Protein AF-A0A0N4UHL4-F1 (afdb_monomer_lite)

Sequence (91 aa):
MIYDVELIPVNYLGPLGKLAYNIGKNYPQFAKFLNLFAIVIHFIEGFYALYLCRKLKYSLNCTMKWFVQTVILGFPSLILLIKQKQRKFLD

Radius of gyration: 17.66 Å; chains: 1; bounding box: 43×22×45 Å

pLDDT: mean 95.19, std 5.59, range [60.12, 98.88]

InterPro domains:
  IPR028110 Transmembrane protein 254 [PF14934] (6-83)
  IPR028110 Transmembrane protein 254 [PTHR34104] (7-87)

Foldseek 3Di:
DDLDLVPDPLPVVPPVSVVLSVCCVPPVVVNVVVVVVLLVQLQVLLVVLLVLCVVVVHDPVVNVVLSVCSSVVPPVSSVVSVVVSVVVVVD

Organism: Dracunculus medinensis (NCBI:txid318479)

Secondary structure (DSSP, 8-state):
----SSSS-GGGGHHHHHHHHHHHHH-HHHHHHHHHHHHHHHHHHHHHHHHHHHHTT--HHHHHHHHHHHHHH-HHHHHHHHHHHHHHHH-

Structure (mmCIF, N/CA/C/O backbone):
data_AF-A0A0N4UHL4-F1
#
_entry.id   AF-A0A0N4UHL4-F1
#
loop_
_atom_site.group_PDB
_atom_site.id
_atom_site.type_symbol
_atom_site.label_atom_id
_atom_site.label_alt_id
_atom_site.label_comp_id
_atom_site.label_asym_id
_atom_site.label_entity_id
_atom_site.label_seq_id
_atom_site.pdbx_PDB_ins_code
_atom_site.Cartn_x
_atom_site.Cartn_y
_atom_site.Cartn_z
_atom_site.occupancy
_atom_site.B_iso_or_equiv
_atom_site.auth_seq_id
_atom_site.auth_comp_id
_atom_site.auth_asym_id
_atom_site.auth_atom_id
_atom_site.pdbx_PDB_model_num
ATOM 1 N N . MET A 1 1 ? 3.249 -2.068 -18.119 1.00 60.12 1 MET A N 1
ATOM 2 C CA . MET A 1 1 ? 4.171 -1.172 -17.391 1.00 60.12 1 MET A CA 1
ATOM 3 C C . MET A 1 1 ? 5.583 -1.525 -17.818 1.00 60.12 1 MET A C 1
ATOM 5 O O . MET A 1 1 ? 5.933 -2.699 -17.750 1.00 60.12 1 MET A O 1
ATOM 9 N N . ILE A 1 2 ? 6.327 -0.559 -18.357 1.00 81.19 2 ILE A N 1
ATOM 10 C CA . ILE A 1 2 ? 7.707 -0.772 -18.809 1.00 81.19 2 ILE A CA 1
ATOM 11 C C . ILE A 1 2 ? 8.567 -0.999 -17.564 1.00 81.19 2 ILE A C 1
ATOM 13 O O . ILE A 1 2 ? 8.464 -0.248 -16.598 1.00 81.19 2 ILE A O 1
ATOM 17 N N . TYR A 1 3 ? 9.344 -2.080 -17.564 1.00 88.06 3 TYR A N 1
ATOM 18 C CA . TYR A 1 3 ? 10.295 -2.359 -16.498 1.00 88.06 3 TYR A CA 1
ATOM 19 C C . TYR A 1 3 ? 11.611 -1.668 -16.844 1.00 88.06 3 TYR A C 1
ATOM 21 O O . TYR A 1 3 ? 12.322 -2.135 -17.730 1.00 88.06 3 TYR A O 1
ATOM 29 N N . ASP A 1 4 ? 11.900 -0.566 -16.163 1.00 92.69 4 ASP A N 1
ATOM 30 C CA . ASP A 1 4 ? 13.101 0.237 -16.370 1.00 92.69 4 ASP A CA 1
ATOM 31 C C . ASP A 1 4 ? 13.675 0.655 -15.012 1.00 92.69 4 ASP A C 1
ATOM 33 O O . ASP A 1 4 ? 13.014 1.332 -14.223 1.00 92.69 4 ASP A O 1
ATOM 37 N N . VAL A 1 5 ? 14.894 0.197 -14.725 1.00 92.19 5 VAL A N 1
ATOM 38 C CA . VAL A 1 5 ? 15.599 0.479 -13.466 1.00 92.19 5 VAL A CA 1
ATOM 39 C C . VAL A 1 5 ? 16.300 1.837 -13.476 1.00 92.19 5 VAL A C 1
ATOM 41 O O . VAL A 1 5 ? 16.669 2.321 -12.410 1.00 92.19 5 VAL A O 1
ATOM 44 N N . GLU A 1 6 ? 16.464 2.454 -14.649 1.00 92.56 6 GLU A N 1
ATOM 45 C CA . GLU A 1 6 ? 17.120 3.755 -14.825 1.00 92.56 6 GLU A CA 1
ATOM 46 C C . GLU A 1 6 ? 16.117 4.922 -14.801 1.00 92.56 6 GLU A C 1
ATOM 48 O O . GLU A 1 6 ? 16.515 6.080 -14.697 1.00 92.56 6 GLU A O 1
ATOM 53 N N . LEU A 1 7 ? 14.807 4.632 -14.844 1.00 91.31 7 LEU A N 1
ATOM 54 C CA . LEU A 1 7 ? 13.740 5.642 -14.857 1.00 91.31 7 LEU A CA 1
ATOM 55 C C . LEU A 1 7 ? 13.756 6.553 -13.618 1.00 91.31 7 LEU A C 1
ATOM 57 O O . LEU A 1 7 ? 13.393 7.726 -13.698 1.00 91.31 7 LEU A O 1
ATOM 61 N N . ILE A 1 8 ? 14.141 6.011 -12.460 1.00 87.31 8 ILE A N 1
ATOM 62 C CA . ILE A 1 8 ? 14.179 6.742 -11.190 1.00 87.31 8 ILE A CA 1
ATOM 63 C C . ILE A 1 8 ? 15.643 7.045 -10.843 1.00 87.31 8 ILE A C 1
ATOM 65 O O . ILE A 1 8 ? 16.422 6.103 -10.691 1.00 87.31 8 ILE A O 1
ATOM 69 N N . PRO A 1 9 ? 16.037 8.317 -10.633 1.00 90.25 9 PRO A N 1
ATOM 70 C CA . PRO A 1 9 ? 17.415 8.658 -10.281 1.00 90.25 9 PRO A CA 1
ATOM 71 C C . PRO A 1 9 ? 17.759 8.214 -8.848 1.00 90.25 9 PRO A C 1
ATOM 73 O O . PRO A 1 9 ? 17.680 8.973 -7.892 1.00 90.25 9 PRO A O 1
ATOM 76 N N . VAL A 1 10 ? 18.192 6.971 -8.658 1.00 91.75 10 VAL A N 1
ATOM 77 C CA . VAL A 1 10 ? 18.373 6.368 -7.319 1.00 91.75 10 VAL A CA 1
ATOM 78 C C . VAL A 1 10 ? 19.426 7.039 -6.422 1.00 91.75 10 VAL A C 1
ATOM 80 O O . VAL A 1 10 ? 19.474 6.766 -5.223 1.00 91.75 10 VAL A O 1
ATOM 83 N N . ASN A 1 11 ? 20.239 7.949 -6.963 1.00 86.81 11 ASN A N 1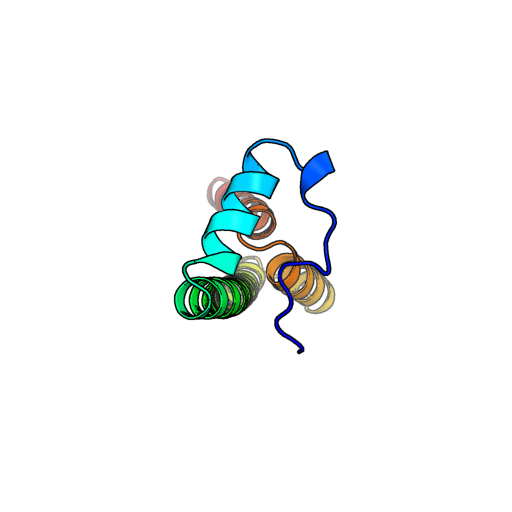
ATOM 84 C CA . ASN A 1 11 ? 21.313 8.638 -6.245 1.00 86.81 11 ASN A CA 1
ATOM 85 C C . ASN A 1 11 ? 20.825 9.492 -5.059 1.00 86.81 11 ASN A C 1
ATOM 87 O O . ASN A 1 11 ? 21.547 9.599 -4.069 1.00 86.81 11 ASN A O 1
ATOM 91 N N . TYR A 1 12 ? 19.611 10.057 -5.113 1.00 91.44 12 TYR A N 1
ATOM 92 C CA . TYR A 1 12 ? 19.053 10.861 -4.010 1.00 91.44 12 TYR A CA 1
ATOM 93 C C . TYR A 1 12 ? 18.309 10.032 -2.949 1.00 91.44 12 TYR A C 1
ATOM 95 O O . TYR A 1 12 ? 17.987 10.547 -1.883 1.00 91.44 12 TYR A O 1
ATOM 103 N N . LEU A 1 13 ? 18.046 8.747 -3.207 1.00 92.69 13 LEU A N 1
ATOM 104 C CA . LEU A 1 13 ? 17.327 7.845 -2.293 1.00 92.69 13 LEU A CA 1
ATOM 105 C C . LEU A 1 13 ? 18.251 7.180 -1.252 1.00 92.69 13 LEU A C 1
ATOM 107 O O . LEU A 1 13 ? 17.828 6.304 -0.493 1.00 92.69 13 LEU A O 1
ATOM 111 N N . GLY A 1 14 ? 19.528 7.572 -1.224 1.00 93.06 14 GLY A N 1
ATOM 112 C CA . GLY A 1 14 ? 20.507 7.077 -0.263 1.00 93.06 14 GLY A CA 1
ATOM 113 C C . GLY A 1 14 ?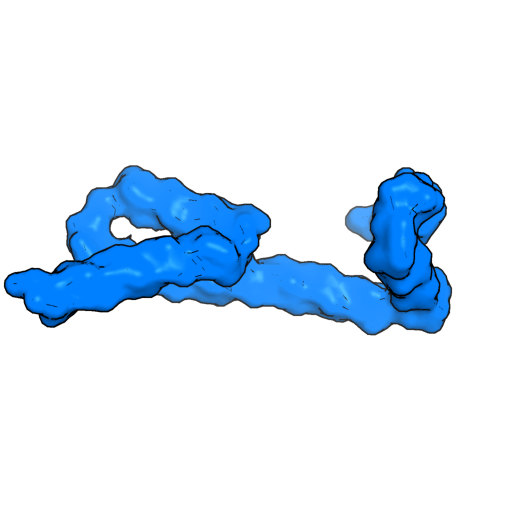 20.739 5.559 -0.359 1.00 93.06 14 GLY A C 1
ATOM 114 O O . GLY A 1 14 ? 20.617 4.968 -1.437 1.00 93.06 14 GLY A O 1
ATOM 115 N N . PRO A 1 15 ? 21.096 4.898 0.757 1.00 95.00 15 PRO A N 1
ATOM 116 C CA . PRO A 1 15 ? 21.387 3.463 0.771 1.00 95.00 15 PRO A CA 1
ATOM 117 C C . PRO A 1 15 ? 20.219 2.589 0.296 1.00 95.00 15 PRO A C 1
ATOM 119 O O . PRO A 1 15 ? 20.442 1.600 -0.400 1.00 95.00 15 PRO A O 1
ATOM 122 N N . LEU A 1 16 ? 18.977 2.972 0.620 1.00 92.75 16 LEU A N 1
ATOM 123 C CA . LEU A 1 16 ? 17.780 2.231 0.212 1.00 92.75 16 LEU A CA 1
ATOM 124 C C . LEU A 1 16 ? 17.564 2.293 -1.303 1.00 92.75 16 LEU A C 1
ATOM 126 O O . LEU A 1 16 ? 17.249 1.275 -1.915 1.00 92.75 16 LEU A O 1
ATOM 130 N N . GLY A 1 17 ? 17.810 3.452 -1.918 1.00 93.94 17 GLY A N 1
ATOM 131 C CA . GLY A 1 17 ? 17.801 3.603 -3.373 1.00 93.94 17 GLY A CA 1
ATOM 132 C C . GLY A 1 17 ? 18.807 2.699 -4.068 1.00 93.94 17 GLY A C 1
ATOM 133 O O . GLY A 1 17 ? 18.455 1.978 -4.999 1.00 93.94 17 GLY A O 1
ATOM 134 N N . LYS A 1 18 ? 20.052 2.689 -3.578 1.00 94.06 18 LYS A N 1
ATOM 135 C CA . LYS A 1 18 ? 21.116 1.825 -4.114 1.00 94.06 18 LYS A CA 1
ATOM 136 C C . LYS A 1 18 ? 20.774 0.343 -3.971 1.00 94.06 18 LYS A C 1
ATOM 138 O O . LYS A 1 18 ? 21.006 -0.424 -4.902 1.00 94.06 18 LYS A O 1
ATOM 143 N N . LEU A 1 19 ? 20.193 -0.058 -2.839 1.00 94.31 19 LEU A N 1
ATOM 144 C CA . LEU A 1 19 ? 19.726 -1.427 -2.626 1.00 94.31 19 LEU A CA 1
ATOM 145 C C . LEU A 1 19 ? 18.609 -1.797 -3.610 1.00 94.31 19 LEU A C 1
ATOM 147 O O . LEU A 1 19 ? 18.701 -2.829 -4.271 1.00 94.31 19 LEU A O 1
ATOM 151 N N . ALA A 1 20 ? 17.586 -0.949 -3.743 1.00 93.56 20 ALA A N 1
ATOM 152 C CA . ALA A 1 20 ? 16.476 -1.170 -4.665 1.00 93.56 20 ALA A CA 1
ATOM 153 C C . ALA A 1 20 ? 16.954 -1.256 -6.124 1.00 93.56 20 ALA A C 1
ATOM 155 O O . ALA A 1 20 ? 16.553 -2.170 -6.843 1.00 93.56 20 ALA A O 1
ATOM 156 N N . TYR A 1 21 ? 17.871 -0.372 -6.531 1.00 95.19 21 TYR A N 1
ATOM 157 C CA . TYR A 1 21 ? 18.522 -0.416 -7.842 1.00 95.19 21 TYR A CA 1
ATOM 158 C C . TYR A 1 21 ? 19.264 -1.732 -8.062 1.00 95.19 21 TYR A C 1
ATOM 160 O O . TYR A 1 21 ? 19.073 -2.391 -9.080 1.00 95.19 21 TYR A O 1
ATOM 168 N N . ASN A 1 22 ? 20.076 -2.153 -7.090 1.00 95.38 22 ASN A N 1
ATOM 169 C CA . ASN A 1 22 ? 20.848 -3.387 -7.177 1.00 95.38 22 ASN A CA 1
ATOM 170 C C . ASN A 1 22 ? 19.944 -4.625 -7.297 1.00 95.38 22 ASN A C 1
ATOM 172 O O . ASN A 1 22 ? 20.235 -5.523 -8.086 1.00 95.38 22 ASN A O 1
ATOM 176 N N . ILE A 1 23 ? 18.835 -4.660 -6.549 1.00 95.94 23 ILE A N 1
ATOM 177 C CA . ILE A 1 23 ? 17.832 -5.727 -6.641 1.00 95.94 23 ILE A CA 1
ATOM 178 C C . ILE A 1 23 ? 17.149 -5.702 -8.010 1.00 95.94 23 ILE A C 1
ATOM 180 O O . ILE A 1 23 ? 17.038 -6.744 -8.649 1.00 95.94 23 ILE A O 1
ATOM 184 N N . GLY A 1 24 ? 16.720 -4.531 -8.484 1.00 95.19 24 GLY A N 1
ATOM 185 C CA . GLY A 1 24 ? 16.057 -4.406 -9.779 1.00 95.19 24 GLY A CA 1
ATOM 186 C C . GLY A 1 24 ? 16.963 -4.800 -10.946 1.00 95.19 24 GLY A C 1
ATOM 187 O O . GLY A 1 24 ? 16.569 -5.570 -11.818 1.00 95.19 24 GLY A O 1
ATOM 188 N N . LYS A 1 25 ? 18.209 -4.324 -10.932 1.00 95.75 25 LYS A N 1
ATOM 189 C CA . LYS A 1 25 ? 19.184 -4.568 -11.996 1.00 95.75 25 LYS A CA 1
ATOM 190 C C . LYS A 1 25 ? 19.624 -6.028 -12.069 1.00 95.75 25 LYS A C 1
ATOM 192 O O . LYS A 1 25 ? 19.654 -6.590 -13.158 1.00 95.75 25 LYS A O 1
ATOM 197 N N . ASN A 1 26 ? 19.953 -6.641 -10.931 1.00 97.69 26 ASN A N 1
ATOM 198 C CA . ASN A 1 26 ? 20.526 -7.993 -10.909 1.00 97.69 26 ASN A CA 1
ATOM 199 C C . ASN A 1 26 ? 19.477 -9.103 -10.755 1.00 97.69 26 ASN A C 1
ATOM 201 O O . ASN A 1 26 ? 19.728 -10.238 -11.150 1.00 97.69 26 ASN A O 1
ATOM 205 N N . TYR A 1 27 ? 18.295 -8.793 -10.213 1.00 96.88 27 TYR A N 1
ATOM 206 C CA . TYR A 1 27 ? 17.236 -9.769 -9.941 1.00 96.88 27 TYR A CA 1
ATOM 207 C C . TYR A 1 27 ? 15.861 -9.276 -10.435 1.00 96.88 27 TYR A C 1
ATOM 209 O O . TYR A 1 27 ? 14.906 -9.183 -9.655 1.00 96.88 27 TYR A O 1
ATOM 217 N N . PRO A 1 28 ? 15.693 -8.987 -11.740 1.00 95.75 28 PRO A N 1
ATOM 218 C CA . PRO A 1 28 ? 14.492 -8.328 -12.255 1.00 95.75 28 PRO A CA 1
ATOM 219 C C . PRO A 1 28 ? 13.207 -9.142 -12.063 1.00 95.75 28 PRO A C 1
ATOM 221 O O . PRO A 1 28 ? 12.148 -8.576 -11.795 1.00 95.75 28 PRO A O 1
ATOM 224 N N . GLN A 1 29 ? 13.275 -10.474 -12.164 1.00 96.00 29 GLN A N 1
ATOM 225 C CA . GLN A 1 29 ? 12.112 -11.339 -11.920 1.00 96.00 29 GLN A CA 1
ATOM 226 C C . GLN A 1 29 ? 11.682 -11.310 -10.453 1.00 96.00 29 GLN A C 1
ATOM 228 O O . GLN A 1 29 ? 10.494 -11.194 -10.159 1.00 96.00 29 GLN A O 1
ATOM 233 N N . PHE A 1 30 ? 12.649 -11.332 -9.534 1.00 95.94 30 PHE A N 1
ATOM 234 C CA . PHE A 1 30 ? 12.381 -11.205 -8.106 1.00 95.94 30 PHE A CA 1
ATOM 235 C C . PHE A 1 30 ? 11.770 -9.839 -7.777 1.00 95.94 30 PHE A C 1
ATOM 237 O O . PHE A 1 30 ? 10.756 -9.769 -7.089 1.00 95.94 30 PHE A O 1
ATOM 244 N N . ALA A 1 31 ? 12.305 -8.755 -8.346 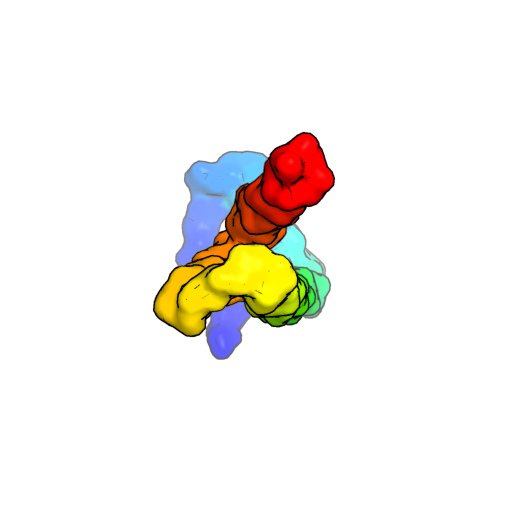1.00 95.31 31 ALA A N 1
ATOM 245 C CA . ALA A 1 31 ? 11.736 -7.420 -8.186 1.00 95.31 31 ALA A CA 1
ATOM 246 C C . ALA A 1 31 ? 10.289 -7.337 -8.709 1.00 95.31 31 ALA A C 1
ATOM 248 O O . ALA A 1 31 ? 9.421 -6.783 -8.035 1.00 95.31 31 ALA A O 1
ATOM 249 N N . LYS A 1 32 ? 9.992 -7.906 -9.886 1.00 95.31 32 LYS A N 1
ATOM 250 C CA . LYS A 1 32 ? 8.618 -7.972 -10.422 1.00 95.31 32 LYS A CA 1
ATOM 251 C C . LYS A 1 32 ? 7.688 -8.756 -9.500 1.00 95.31 32 LYS A C 1
ATOM 253 O O . LYS A 1 32 ? 6.581 -8.297 -9.229 1.00 95.31 32 LYS A O 1
ATOM 258 N N . PHE A 1 33 ? 8.150 -9.897 -8.997 1.00 96.50 33 PHE A N 1
ATOM 259 C CA . PHE A 1 33 ? 7.398 -10.718 -8.056 1.00 96.50 33 PHE A CA 1
ATOM 260 C C . PHE A 1 33 ? 7.094 -9.962 -6.758 1.00 96.50 33 PHE A C 1
ATOM 262 O O . PHE A 1 33 ? 5.940 -9.924 -6.347 1.00 96.50 33 PHE A O 1
ATOM 269 N N . LEU A 1 34 ? 8.085 -9.293 -6.157 1.00 95.44 34 LEU A N 1
ATOM 270 C CA . LEU A 1 34 ? 7.890 -8.487 -4.948 1.00 95.44 34 LEU A CA 1
ATOM 271 C C . LEU A 1 34 ? 6.869 -7.365 -5.152 1.00 95.44 34 LEU A C 1
ATOM 273 O O . LEU A 1 34 ? 6.004 -7.169 -4.304 1.00 95.44 34 LEU A O 1
ATOM 277 N N . ASN A 1 35 ? 6.936 -6.651 -6.279 1.00 94.50 35 ASN A N 1
ATOM 278 C CA . ASN A 1 35 ? 5.979 -5.587 -6.586 1.00 94.50 35 ASN A CA 1
ATOM 279 C C . ASN A 1 35 ? 4.558 -6.135 -6.778 1.00 94.50 35 ASN A C 1
ATOM 281 O O . ASN A 1 35 ? 3.603 -5.569 -6.251 1.00 94.50 35 ASN A O 1
ATOM 285 N N . LEU A 1 36 ? 4.410 -7.257 -7.491 1.00 96.06 36 LEU A N 1
ATOM 286 C CA . LEU A 1 36 ? 3.116 -7.927 -7.637 1.00 96.06 36 LEU A CA 1
ATOM 287 C C . LEU A 1 36 ? 2.577 -8.387 -6.276 1.00 96.06 36 LEU A C 1
ATOM 289 O O . LEU A 1 36 ? 1.408 -8.171 -5.968 1.00 96.06 36 LEU A O 1
ATOM 293 N N . PHE A 1 37 ? 3.432 -8.983 -5.450 1.00 97.56 37 PHE A N 1
ATOM 294 C CA . PHE A 1 37 ? 3.077 -9.457 -4.120 1.00 97.56 37 PHE A CA 1
ATOM 295 C C . PHE A 1 37 ? 2.653 -8.312 -3.192 1.00 97.56 37 PHE A C 1
ATOM 297 O O . PHE A 1 37 ? 1.651 -8.442 -2.492 1.00 97.56 37 PHE A O 1
ATOM 304 N N . ALA A 1 38 ? 3.344 -7.169 -3.238 1.00 97.19 38 ALA A N 1
ATOM 305 C CA . ALA A 1 38 ? 2.970 -5.971 -2.488 1.00 97.19 38 ALA A CA 1
ATOM 306 C C . ALA A 1 38 ? 1.564 -5.475 -2.865 1.00 97.19 38 ALA A C 1
ATOM 308 O O . ALA A 1 38 ? 0.746 -5.220 -1.982 1.00 97.19 38 ALA A O 1
ATOM 309 N N . ILE A 1 39 ? 1.247 -5.426 -4.166 1.00 97.06 39 ILE A N 1
ATOM 310 C CA . ILE A 1 39 ? -0.099 -5.079 -4.647 1.00 97.06 39 ILE A CA 1
ATOM 311 C C . ILE A 1 39 ? -1.134 -6.067 -4.093 1.00 97.06 39 ILE A C 1
ATOM 313 O O . ILE A 1 39 ? -2.156 -5.651 -3.552 1.00 97.06 39 ILE A O 1
ATOM 317 N N . VAL A 1 40 ? -0.872 -7.374 -4.189 1.00 98.50 40 VAL A N 1
ATOM 318 C CA . VAL A 1 40 ? -1.792 -8.412 -3.695 1.00 98.50 40 VAL A CA 1
ATOM 319 C C . VAL A 1 40 ? -2.033 -8.283 -2.188 1.00 98.50 40 VAL A C 1
ATOM 321 O O . VAL A 1 40 ? -3.187 -8.329 -1.759 1.00 98.50 40 VAL A O 1
ATOM 324 N N . ILE A 1 41 ? -0.984 -8.073 -1.386 1.00 98.69 41 ILE A N 1
ATOM 325 C CA . ILE A 1 41 ? -1.112 -7.872 0.065 1.00 98.69 41 ILE A CA 1
ATOM 326 C C . ILE A 1 41 ? -1.995 -6.668 0.377 1.00 98.69 41 ILE A C 1
ATOM 328 O O . ILE A 1 41 ? -2.906 -6.795 1.188 1.00 98.69 41 ILE A O 1
ATOM 332 N N . HIS A 1 42 ? -1.794 -5.535 -0.294 1.00 98.56 42 HIS A N 1
ATOM 333 C CA . HIS A 1 42 ? -2.604 -4.339 -0.061 1.00 98.56 42 HIS A CA 1
ATOM 334 C C . HIS A 1 42 ? -4.099 -4.584 -0.322 1.00 98.56 42 HIS A C 1
ATOM 336 O O . HIS A 1 42 ? -4.957 -4.101 0.420 1.00 98.56 42 HIS A O 1
ATOM 342 N N . PHE A 1 43 ? -4.439 -5.381 -1.341 1.00 98.62 43 PHE A N 1
ATOM 343 C CA . PHE A 1 43 ? -5.826 -5.790 -1.570 1.00 98.62 43 PHE A CA 1
ATOM 344 C C . PHE A 1 43 ? -6.354 -6.706 -0.464 1.00 98.62 43 PHE A C 1
ATOM 346 O O . PHE A 1 43 ? -7.469 -6.490 0.010 1.00 98.62 43 PHE A O 1
ATOM 353 N N . ILE A 1 44 ? -5.568 -7.689 -0.013 1.00 98.81 44 ILE A N 1
ATOM 354 C CA . ILE A 1 44 ? -5.936 -8.562 1.116 1.00 98.81 44 ILE A CA 1
ATOM 355 C C . ILE A 1 44 ? -6.200 -7.727 2.377 1.00 98.81 44 ILE A C 1
ATOM 357 O O . ILE A 1 44 ? -7.221 -7.909 3.043 1.00 98.81 44 ILE A O 1
ATOM 361 N N . GLU A 1 45 ? -5.324 -6.771 2.679 1.00 98.75 45 GLU A N 1
ATOM 362 C CA . GLU A 1 45 ? -5.470 -5.843 3.800 1.00 98.75 45 GLU A CA 1
ATOM 363 C C . GLU A 1 45 ? -6.720 -4.973 3.656 1.00 98.75 45 GLU A C 1
ATOM 365 O O . GLU A 1 45 ? -7.475 -4.819 4.617 1.00 98.75 45 GLU A O 1
ATOM 370 N N . GLY A 1 46 ? -6.998 -4.468 2.451 1.00 98.88 46 GLY A N 1
ATOM 371 C CA . GLY A 1 46 ? -8.226 -3.741 2.141 1.00 98.88 46 GLY A CA 1
ATOM 372 C C . GLY A 1 46 ? -9.480 -4.581 2.396 1.00 98.88 46 GLY A C 1
ATOM 373 O O . GLY A 1 46 ? -10.403 -4.134 3.082 1.00 98.88 46 GLY A O 1
ATOM 374 N N . PHE A 1 47 ? -9.524 -5.825 1.914 1.00 98.75 47 PHE A N 1
ATOM 375 C CA . PHE A 1 47 ? -10.655 -6.724 2.170 1.00 98.75 47 PHE A CA 1
ATOM 376 C C . PHE A 1 47 ? -10.821 -7.034 3.661 1.00 98.75 47 PHE A C 1
ATOM 378 O O . PHE A 1 47 ? -11.947 -7.079 4.168 1.00 98.75 47 PHE A O 1
ATOM 385 N N . TYR A 1 48 ? -9.721 -7.176 4.398 1.00 98.81 48 TYR A N 1
ATOM 386 C CA . TYR A 1 48 ? -9.784 -7.321 5.846 1.00 98.81 48 TYR A CA 1
ATOM 387 C C . TYR A 1 48 ? -10.287 -6.040 6.534 1.00 98.81 48 TYR A C 1
ATOM 389 O O . TYR A 1 48 ? -11.097 -6.122 7.461 1.00 98.81 48 TYR A O 1
ATOM 397 N N . ALA A 1 49 ? -9.917 -4.853 6.044 1.00 98.88 49 ALA A N 1
ATOM 398 C CA . ALA A 1 49 ? -10.460 -3.585 6.527 1.00 98.88 49 ALA A CA 1
ATOM 399 C C . ALA A 1 49 ? -11.984 -3.497 6.325 1.00 98.88 49 ALA A C 1
ATOM 401 O O . ALA A 1 49 ? -12.694 -3.116 7.256 1.00 98.88 49 ALA A O 1
ATOM 402 N N . LEU A 1 50 ? -12.518 -3.945 5.178 1.00 98.75 50 LEU A N 1
ATOM 403 C CA . LEU A 1 50 ? -13.971 -4.041 4.952 1.00 98.75 50 LEU A CA 1
ATOM 404 C C . LEU A 1 50 ? -14.653 -4.921 6.009 1.00 98.75 50 LEU A C 1
ATOM 406 O O . LEU A 1 50 ? -15.673 -4.535 6.591 1.00 98.75 50 LEU A O 1
ATOM 410 N N . TYR A 1 51 ? -14.073 -6.090 6.294 1.00 98.50 51 TYR A N 1
ATOM 411 C CA . TYR A 1 51 ? -14.562 -6.985 7.342 1.00 98.50 51 TYR A CA 1
ATOM 412 C C . TYR A 1 51 ? -14.568 -6.307 8.723 1.00 98.50 51 TYR A C 1
ATOM 414 O O . TYR A 1 51 ? -15.568 -6.383 9.449 1.00 98.50 51 TYR A O 1
ATOM 422 N N . LEU A 1 52 ? -13.491 -5.604 9.084 1.00 98.44 52 LEU A N 1
ATOM 423 C CA . LEU A 1 52 ? -13.397 -4.873 10.349 1.00 98.44 52 LEU A CA 1
ATOM 424 C C . LEU A 1 52 ? -14.429 -3.742 10.437 1.00 98.44 52 LEU A C 1
ATOM 426 O O . LEU A 1 52 ? -15.117 -3.635 11.452 1.00 98.44 52 LEU A O 1
ATOM 430 N N . CYS A 1 53 ? -14.605 -2.941 9.385 1.00 98.56 53 CYS A N 1
ATOM 431 C CA . CYS A 1 53 ? -15.606 -1.872 9.350 1.00 98.56 53 CYS A CA 1
ATOM 432 C C . CYS A 1 53 ? -17.032 -2.406 9.539 1.00 98.56 53 CYS A C 1
ATOM 434 O O . CYS A 1 53 ? -17.811 -1.818 10.294 1.00 98.56 53 CYS A O 1
ATOM 436 N N . ARG A 1 54 ? -17.357 -3.560 8.937 1.00 97.12 54 ARG A N 1
ATOM 437 C CA . ARG A 1 54 ? -18.647 -4.234 9.147 1.00 97.12 54 ARG A CA 1
ATOM 438 C C . ARG A 1 54 ? -18.838 -4.644 10.608 1.00 97.12 54 ARG A C 1
ATOM 440 O O . ARG A 1 54 ? -19.910 -4.415 11.164 1.00 97.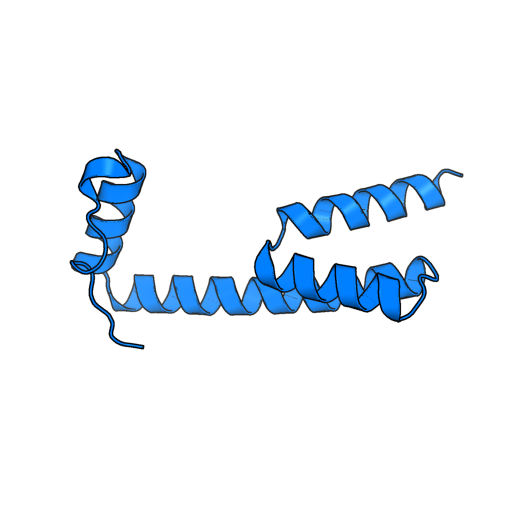12 54 ARG A O 1
ATOM 447 N N . LYS A 1 55 ? -17.812 -5.206 11.258 1.00 96.25 55 LYS A N 1
ATOM 448 C CA . LYS A 1 55 ? -17.860 -5.536 12.697 1.00 96.25 55 LYS A CA 1
ATOM 449 C C . LYS A 1 55 ? -18.015 -4.291 13.576 1.00 96.25 55 LYS A C 1
ATOM 451 O O . LYS A 1 55 ? -18.710 -4.352 14.582 1.00 96.25 55 LYS A O 1
ATOM 456 N N . LEU A 1 56 ? -17.427 -3.165 13.175 1.00 96.88 56 LEU A N 1
ATOM 457 C CA . LEU A 1 56 ? -17.524 -1.881 13.880 1.00 96.88 56 LEU A CA 1
ATOM 458 C C . LEU A 1 56 ? -18.809 -1.095 13.582 1.00 96.88 56 LEU A C 1
ATOM 460 O O . LEU A 1 56 ? -18.977 -0.006 14.142 1.00 96.88 56 LEU A O 1
ATOM 464 N N . LYS A 1 57 ? -19.697 -1.649 12.740 1.00 96.94 57 LYS A N 1
ATOM 465 C CA . LYS A 1 57 ? -20.959 -1.049 12.280 1.00 96.94 57 LYS A CA 1
ATOM 466 C C . LYS A 1 57 ? -20.762 0.339 11.660 1.00 96.94 57 LYS A C 1
ATOM 468 O O . LYS A 1 57 ? -21.551 1.252 11.886 1.00 96.94 57 LYS A O 1
ATOM 473 N N . TYR A 1 58 ? -19.682 0.515 10.902 1.00 98.00 58 TYR A N 1
ATOM 474 C CA . TYR A 1 58 ? -19.447 1.751 10.161 1.00 98.00 58 TYR A CA 1
ATOM 475 C C . TYR A 1 58 ? -20.380 1.872 8.961 1.00 98.00 58 TYR A C 1
ATOM 477 O O . TYR A 1 58 ? -20.762 0.879 8.345 1.00 98.00 58 TYR A O 1
ATOM 485 N N . SER A 1 59 ? -20.730 3.114 8.615 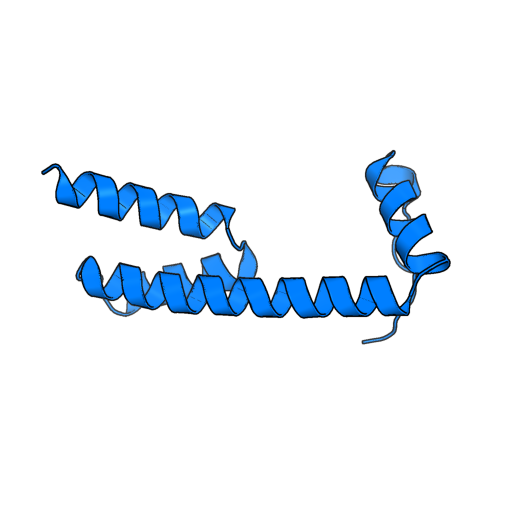1.00 98.38 59 SER A N 1
ATOM 486 C CA . SER A 1 59 ? -21.502 3.397 7.406 1.00 98.38 59 SER A CA 1
ATOM 487 C C . SER A 1 59 ? -20.729 2.974 6.156 1.00 98.38 59 SER A C 1
ATOM 489 O O . SER A 1 59 ? -19.497 2.880 6.169 1.00 98.38 59 SER A O 1
ATOM 491 N N . LEU A 1 60 ? -21.442 2.760 5.048 1.00 98.38 60 LEU A N 1
ATOM 492 C CA . LEU A 1 60 ? -20.820 2.393 3.775 1.00 98.38 60 LEU A CA 1
ATOM 493 C C . LEU A 1 60 ? -19.786 3.436 3.325 1.00 98.38 60 LEU A C 1
ATOM 495 O O . LEU A 1 60 ? -18.676 3.074 2.951 1.00 98.38 60 LEU A O 1
ATOM 499 N N . ASN A 1 61 ? -20.105 4.729 3.449 1.00 98.56 61 ASN A N 1
ATOM 500 C CA . ASN A 1 61 ? -19.184 5.815 3.097 1.00 98.56 61 ASN A CA 1
ATOM 501 C C . ASN A 1 61 ? -17.879 5.754 3.917 1.00 98.56 61 ASN A C 1
ATOM 503 O O . ASN A 1 61 ? -16.783 5.844 3.371 1.00 98.56 61 ASN A O 1
ATOM 507 N N . CYS A 1 62 ? -17.980 5.545 5.233 1.00 98.50 62 CYS A N 1
ATOM 508 C CA . CYS A 1 62 ? -16.806 5.389 6.095 1.00 98.50 62 CYS A CA 1
ATOM 509 C C . CYS A 1 62 ? -16.003 4.126 5.735 1.00 98.50 62 CYS A C 1
ATOM 511 O O . CYS A 1 62 ? -14.780 4.171 5.628 1.00 98.50 62 CYS A O 1
ATOM 513 N N . THR A 1 63 ? -16.699 3.016 5.490 1.00 98.75 63 THR A N 1
ATOM 514 C CA . THR A 1 63 ? -16.109 1.724 5.119 1.00 98.75 63 THR A CA 1
ATOM 515 C C . THR A 1 63 ? -15.315 1.809 3.816 1.00 98.75 63 THR A C 1
ATOM 517 O O . THR A 1 63 ? -14.184 1.336 3.758 1.00 98.75 63 THR A O 1
ATOM 520 N N . MET A 1 64 ? -15.857 2.472 2.790 1.00 98.50 64 MET A N 1
ATOM 521 C CA . MET A 1 64 ? -15.160 2.651 1.513 1.00 98.50 64 MET A CA 1
ATOM 522 C C . MET A 1 64 ? -13.927 3.543 1.645 1.00 98.50 64 MET A C 1
ATOM 524 O O . MET A 1 64 ? -12.907 3.253 1.024 1.00 98.50 64 MET A O 1
ATOM 528 N N . LYS A 1 65 ? -13.975 4.579 2.495 1.00 98.69 65 LYS A N 1
ATOM 529 C CA . LYS A 1 65 ? -12.784 5.381 2.807 1.00 98.69 65 LYS A CA 1
ATOM 530 C C . LYS A 1 65 ? -11.688 4.513 3.407 1.00 98.69 65 LYS A C 1
ATOM 532 O O . LYS A 1 65 ? -10.569 4.588 2.921 1.00 98.69 65 LYS A O 1
ATOM 537 N N . TRP A 1 66 ? -12.017 3.676 4.400 1.00 98.69 66 TRP A N 1
ATOM 538 C CA . TRP A 1 66 ? -11.089 2.703 4.990 1.00 98.69 66 TRP A CA 1
ATOM 539 C C . TRP A 1 66 ? -10.522 1.733 3.957 1.00 98.69 66 TRP A C 1
ATOM 541 O O . TRP A 1 66 ? -9.309 1.589 3.880 1.00 98.69 66 TRP A O 1
ATOM 551 N N . PHE A 1 67 ? -11.365 1.142 3.115 1.00 98.75 67 PHE A N 1
ATOM 552 C CA . PHE A 1 67 ? -10.909 0.248 2.054 1.00 98.75 67 PHE A CA 1
ATOM 553 C C . PHE A 1 67 ? -9.902 0.915 1.113 1.00 98.75 67 PHE A C 1
ATOM 555 O O . PHE A 1 67 ? -8.797 0.408 0.944 1.00 98.75 67 PHE A O 1
ATOM 562 N N . VAL A 1 68 ? -10.255 2.072 0.541 1.00 98.81 68 VAL A N 1
ATOM 563 C CA . VAL A 1 68 ? -9.405 2.768 -0.436 1.00 98.81 68 VAL A CA 1
ATOM 564 C C . VAL A 1 68 ? -8.080 3.192 0.192 1.00 98.81 68 VAL A C 1
ATOM 566 O O . VAL A 1 68 ? -7.028 2.936 -0.389 1.00 98.81 68 VAL A O 1
ATOM 569 N N . GLN A 1 69 ? -8.096 3.782 1.394 1.00 98.62 69 GLN A N 1
ATOM 570 C CA . GLN A 1 69 ? -6.843 4.169 2.048 1.00 98.62 69 GLN A CA 1
ATOM 571 C C . GLN A 1 69 ? -5.969 2.955 2.383 1.00 98.62 69 GLN A C 1
ATOM 573 O O . GLN A 1 69 ? -4.753 3.055 2.280 1.00 98.62 69 GLN A O 1
ATOM 578 N N . THR A 1 70 ? -6.557 1.813 2.759 1.00 98.69 70 THR A N 1
ATOM 579 C CA . THR A 1 70 ? -5.790 0.613 3.103 1.00 98.69 70 THR A CA 1
ATOM 580 C C . THR A 1 70 ? -5.219 -0.054 1.855 1.00 98.69 70 THR A C 1
ATOM 582 O O . THR A 1 70 ? -4.083 -0.496 1.900 1.00 98.69 70 THR A O 1
ATOM 585 N N . VAL A 1 71 ? -5.907 -0.040 0.710 1.00 98.50 71 VAL A N 1
ATOM 586 C CA . VAL A 1 71 ? -5.315 -0.519 -0.556 1.00 98.50 71 VAL A CA 1
ATOM 587 C C . VAL A 1 71 ? -4.148 0.370 -1.009 1.00 98.50 71 VAL A C 1
ATOM 589 O O . VAL A 1 71 ? -3.179 -0.118 -1.582 1.00 98.50 71 VAL A O 1
ATOM 592 N N . ILE A 1 72 ? -4.192 1.676 -0.738 1.00 98.44 72 ILE A N 1
ATOM 593 C CA . ILE A 1 72 ? -3.107 2.594 -1.119 1.00 98.44 72 ILE A CA 1
ATOM 594 C C . ILE A 1 72 ? -1.928 2.504 -0.141 1.00 98.44 72 ILE A C 1
ATOM 596 O O . ILE A 1 72 ? -0.781 2.398 -0.565 1.00 98.44 72 ILE A O 1
ATOM 600 N N . LEU A 1 73 ? -2.202 2.561 1.163 1.00 98.25 73 LEU A N 1
ATOM 601 C CA . LEU A 1 73 ? -1.181 2.699 2.207 1.00 98.25 73 LEU A CA 1
ATOM 602 C C . LEU A 1 73 ? -0.769 1.373 2.851 1.00 98.25 73 LEU A C 1
ATOM 604 O O . LEU A 1 73 ? 0.258 1.341 3.520 1.00 98.25 73 LEU A O 1
ATOM 608 N N . GLY A 1 74 ? -1.558 0.314 2.690 1.00 97.94 74 GLY A N 1
ATOM 609 C CA . GLY A 1 74 ? -1.321 -1.007 3.264 1.00 97.94 74 GLY A CA 1
ATOM 610 C C . GLY A 1 74 ? -1.436 -1.060 4.791 1.00 97.94 74 GLY A C 1
ATOM 611 O O . GLY A 1 74 ? -2.232 -0.346 5.423 1.00 97.94 74 GLY A O 1
ATOM 612 N N . PHE A 1 75 ? -0.595 -1.899 5.395 1.00 97.38 75 PHE A N 1
ATOM 613 C CA . PHE A 1 75 ? -0.538 -2.181 6.831 1.00 97.38 75 PHE A CA 1
ATOM 614 C C . PHE A 1 75 ? -0.578 -0.954 7.769 1.00 97.38 75 PHE A C 1
ATOM 616 O O . PHE A 1 75 ? -1.346 -0.992 8.738 1.00 97.38 75 PHE A O 1
ATOM 623 N N . PRO A 1 76 ? 0.160 0.155 7.523 1.00 98.19 76 PRO A N 1
ATOM 624 C CA . PRO A 1 76 ? 0.059 1.370 8.337 1.00 98.19 76 PRO A CA 1
ATOM 625 C C . PRO A 1 76 ? -1.374 1.881 8.529 1.00 98.19 76 PRO A C 1
ATOM 627 O O . PRO A 1 76 ? -1.744 2.278 9.634 1.00 98.19 76 PRO A O 1
ATOM 630 N N . SER A 1 77 ? -2.199 1.831 7.479 1.00 98.56 77 SER A N 1
ATOM 631 C CA . SER A 1 77 ? -3.612 2.199 7.573 1.00 98.56 77 SER A CA 1
ATOM 632 C C . SER A 1 77 ? -4.400 1.158 8.373 1.00 98.56 77 SER A C 1
ATOM 634 O O . SER A 1 77 ? -5.140 1.507 9.297 1.00 98.56 77 SER A O 1
ATOM 636 N N . LEU A 1 78 ? -4.194 -0.129 8.082 1.00 98.62 78 LEU A N 1
ATOM 637 C CA . LEU A 1 78 ? -4.928 -1.223 8.717 1.00 98.62 78 LEU A CA 1
ATOM 638 C C . LEU A 1 78 ? -4.743 -1.265 10.246 1.00 98.62 78 LEU A C 1
ATOM 640 O O . LEU A 1 78 ? -5.711 -1.500 10.976 1.00 98.62 78 LEU A O 1
ATOM 644 N N . ILE A 1 79 ? -3.537 -0.991 10.757 1.00 98.38 79 ILE A N 1
ATOM 645 C CA . ILE A 1 79 ? -3.262 -0.973 12.206 1.00 98.38 79 ILE A CA 1
ATOM 646 C C . ILE A 1 79 ? -4.169 0.019 12.942 1.00 98.38 79 ILE A C 1
ATOM 648 O O . ILE A 1 79 ? -4.627 -0.275 14.050 1.00 98.38 79 ILE A O 1
ATOM 652 N N . LEU A 1 80 ? -4.451 1.184 12.354 1.00 98.38 80 LEU A N 1
ATOM 653 C CA . LEU A 1 80 ? -5.311 2.192 12.979 1.00 98.38 80 LEU A CA 1
ATOM 654 C C . LEU A 1 80 ? -6.733 1.653 13.179 1.00 98.38 80 LEU A C 1
ATOM 656 O O . LEU A 1 80 ? -7.328 1.835 14.245 1.00 98.38 80 LEU A O 1
ATOM 660 N N . LEU A 1 81 ? -7.249 0.924 12.188 1.00 98.12 81 LEU A N 1
ATOM 661 C CA . LEU A 1 81 ? -8.565 0.297 12.255 1.00 98.12 81 LEU A CA 1
ATOM 662 C C . LEU A 1 81 ? -8.600 -0.874 13.250 1.00 98.12 81 LEU A C 1
ATOM 664 O O . LEU A 1 81 ? -9.571 -1.024 13.995 1.00 98.12 81 LEU A O 1
ATOM 668 N N . ILE A 1 82 ? -7.532 -1.675 13.321 1.00 98.38 82 ILE A N 1
ATOM 669 C CA . ILE A 1 82 ? -7.396 -2.746 14.322 1.00 98.38 82 ILE A CA 1
ATOM 670 C C . ILE A 1 82 ? -7.411 -2.161 15.739 1.00 98.38 82 ILE A C 1
ATOM 672 O O . ILE A 1 82 ? -8.191 -2.617 16.578 1.00 98.38 82 ILE A O 1
ATOM 676 N N . LYS A 1 83 ? -6.622 -1.111 15.998 1.00 97.38 83 LYS A N 1
ATOM 677 C CA . LYS A 1 83 ? -6.604 -0.410 17.293 1.00 97.38 83 LYS A CA 1
ATOM 678 C C . LYS A 1 83 ? -7.979 0.148 17.651 1.00 97.38 83 LYS A C 1
ATOM 680 O O . LYS A 1 83 ? -8.415 0.061 18.795 1.00 97.38 83 LYS A O 1
ATOM 685 N N . GLN A 1 84 ? -8.708 0.680 16.673 1.00 95.75 84 GLN A N 1
ATOM 686 C CA . GLN A 1 84 ? -10.073 1.158 16.880 1.00 95.75 84 GLN A CA 1
ATOM 687 C C . GLN A 1 84 ? -11.048 0.042 17.275 1.00 95.75 84 GLN A C 1
ATOM 689 O O . GLN A 1 84 ? -11.923 0.274 18.112 1.00 95.75 84 GLN A O 1
ATOM 694 N N . LYS A 1 85 ? -10.905 -1.157 16.701 1.00 95.19 85 LYS A N 1
ATOM 695 C CA . LYS A 1 85 ? -11.690 -2.326 17.110 1.00 95.19 85 LYS A CA 1
ATOM 696 C C . LYS A 1 85 ? -11.345 -2.785 18.520 1.00 95.19 85 LYS A C 1
ATOM 698 O O . LYS A 1 85 ? -12.258 -3.120 19.262 1.00 95.19 85 LYS A O 1
ATOM 703 N N . GLN A 1 86 ? -10.064 -2.787 18.879 1.00 95.00 86 GLN A N 1
ATOM 704 C CA . GLN A 1 86 ? -9.621 -3.152 20.225 1.00 95.00 86 GLN A CA 1
ATOM 705 C C . GLN A 1 8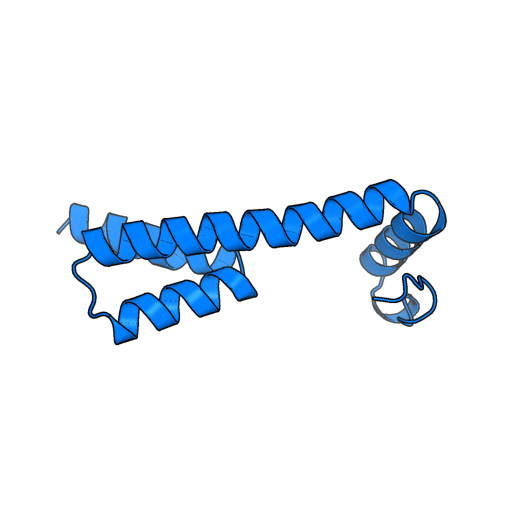6 ? -10.191 -2.200 21.279 1.00 95.00 86 GLN A C 1
ATOM 707 O O . GLN A 1 86 ? -10.738 -2.675 22.264 1.00 95.00 86 GLN A O 1
ATOM 712 N N . ARG A 1 87 ? -10.158 -0.882 21.035 1.00 94.69 87 ARG A N 1
ATOM 713 C CA . ARG A 1 87 ? -10.764 0.112 21.940 1.00 94.69 87 ARG A CA 1
ATOM 714 C C . ARG A 1 87 ? -12.245 -0.172 22.206 1.00 94.69 87 ARG A C 1
ATOM 716 O O . ARG A 1 87 ? -12.618 -0.375 23.345 1.00 94.69 87 ARG A O 1
ATOM 723 N N . LYS A 1 88 ? -13.046 -0.347 21.148 1.00 89.94 88 LYS A N 1
ATOM 724 C CA . LYS A 1 88 ? -14.487 -0.655 21.263 1.00 89.94 88 LYS A CA 1
ATOM 725 C C . LYS A 1 88 ? -14.825 -2.009 21.899 1.00 89.94 88 LYS A C 1
ATOM 727 O O . LYS A 1 88 ? -15.998 -2.285 22.099 1.00 89.94 88 LYS A O 1
ATOM 732 N N . PHE A 1 89 ? -13.853 -2.901 22.066 1.00 86.94 89 PHE A N 1
ATOM 733 C CA . PHE A 1 89 ? -14.070 -4.177 22.746 1.00 86.94 89 PHE A CA 1
ATOM 734 C C . PHE A 1 89 ? -13.823 -4.065 24.256 1.00 86.94 89 PHE A C 1
ATOM 736 O O . PHE A 1 89 ? -14.288 -4.912 25.009 1.00 86.94 89 PHE A O 1
ATOM 743 N N . LEU A 1 90 ? -13.059 -3.054 24.676 1.00 82.94 90 LEU A N 1
ATOM 744 C CA . LEU A 1 90 ? -12.748 -2.778 26.076 1.00 82.94 90 LEU A CA 1
ATOM 745 C C . LEU A 1 90 ? -13.745 -1.802 26.723 1.00 82.94 90 LEU A C 1
ATOM 747 O O . LEU A 1 90 ? -13.776 -1.727 27.948 1.00 82.94 90 LEU A O 1
ATOM 751 N N . ASP A 1 91 ? -14.519 -1.085 25.902 1.00 75.25 91 ASP A N 1
ATOM 752 C CA . ASP A 1 91 ? -15.647 -0.230 26.297 1.00 75.25 91 ASP A CA 1
ATOM 753 C C . ASP A 1 91 ? -16.960 -1.034 26.328 1.00 75.25 91 ASP A C 1
ATOM 755 O O . ASP A 1 91 ? -17.753 -0.845 27.278 1.00 75.25 91 ASP A O 1
#